Protein AF-A0A401RSM7-F1 (afdb_monomer)

Foldseek 3Di:
DDPDDDDDDQWQPFDDPVFDTWHIGDAFDKGKDAGDPPPPCCVVLRVPIKIWGHHNRNHTDADPVRHRDMDPVSNDDDPPCVVVVVVVVVLVVVLVVQLVVQLVVLVVVLVVVVVVCPVPPDPDDPDPVVVVSVCCSNPVSCVVSVVVSVVCCVPVVVD

Secondary structure (DSSP, 8-state):
---PPPPSS--B--EE-SS-EEPPBPTT-EEEEEPPTTSTTHHHHTT-EEEEEB-TTSSBPB-TTSSBP-B-GGGS----THHHHHHHHHHHHHHHHHHHHHHHHHHHHHHHHHHHHHHHT-S--HHHHHHHHHHHHHHHHHHHHHHHHHHHHHHHS--

Sequence (159 aa):
MSRTSQPKGVVCNRTFDKYACWPDGLPNTIVNVSCPWYLPWYNTVQDGFVFRKCGPDGNWVMDSIRQPWRDSSQCKDDPKDDRAQTAAGCRTAQVLMQYCIGANYYWLLIEGIYLHNLLVIAVFSEKSYFNIYLCIGWGAPVLFVVPWVVVKYLYENTG

Nearest PDB structures (foldseek):
  5otv-assembly1_C  TM=9.419E-01  e=1.525E-09  Homo sapiens
  5xez-assembly1_A  TM=7.014E-01  e=1.955E-09  Homo sapiens
  5xf1-assembly2_B  TM=5.073E-01  e=6.426E-11  Homo sapiens
  5yqz-assembly1_R  TM=5.031E-01  e=1.272E-10  Homo sapiens
  5xf1-assembly1_A  TM=5.548E-01  e=4.405E-10  Homo sapiens

Mean predicted aligned error: 12.48 Å

pLDDT: mean 82.95, std 12.6, range [38.22, 95.75]

Organism: Chiloscyllium punctatum (NCBI:txid137246)

InterPro domains:
  IPR000832 GPCR, family 2, secretin-like [PF00002] (78-158)
  IPR000832 GPCR, family 2, secretin-like [PR00249] (92-115)
  IPR000832 GPCR, family 2, secretin-like [PR00249] (130-155)
  IPR001879 GPCR, family 2, extracellular hormone receptor domain [PF02793] (11-77)
  IPR001879 GPCR, family 2, extracellular hormone rec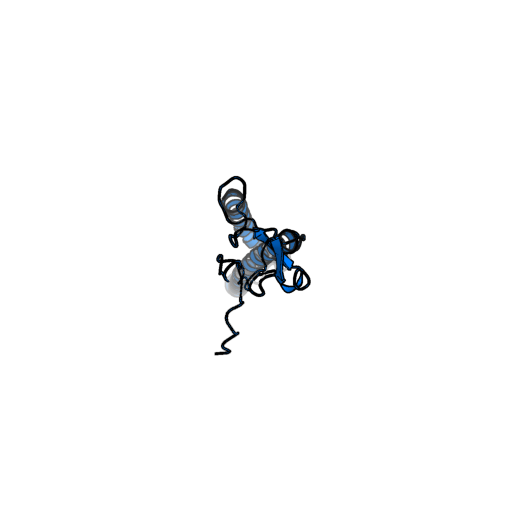eptor domain [PS50227] (1-79)
  IPR001879 GPCR, family 2, extracellular hormone receptor domain [SM00008] (8-84)
  IPR017981 GPCR, family 2-like, 7TM [PS50261] (89-159)
  IPR017983 GPCR, family 2, secretin-like, conserved site [PS00649] (12-36)
  IPR036445 GPCR family 2, extracellular hormone receptor domain superfamily [G3DSA:4.10.1240.10] (1-60)
  IPR036445 GPCR family 2, extracellular hormone receptor domain superfamily [SSF111418] (4-76)
  IPR050332 G-protein coupled receptor 2 [PTHR45620] (83-159)

Structure (mmCIF, N/CA/C/O backbone):
data_AF-A0A401RSM7-F1
#
_entry.id   AF-A0A401RSM7-F1
#
loop_
_atom_site.group_PDB
_atom_site.id
_atom_site.type_symbol
_atom_site.label_atom_id
_atom_site.label_alt_id
_atom_site.label_comp_id
_atom_site.label_asym_id
_atom_site.label_entity_id
_atom_site.label_seq_id
_atom_site.pdbx_PDB_ins_code
_atom_site.Cartn_x
_atom_site.Cartn_y
_atom_site.Cartn_z
_atom_site.occupancy
_atom_site.B_iso_or_equiv
_atom_site.auth_seq_id
_atom_site.auth_comp_id
_atom_site.auth_asym_id
_atom_site.auth_atom_id
_atom_site.pdbx_PDB_model_num
ATOM 1 N N . MET A 1 1 ? 35.246 -1.636 -7.578 1.00 38.22 1 MET A N 1
ATOM 2 C CA . MET A 1 1 ? 34.822 -1.086 -8.887 1.00 38.22 1 MET A CA 1
ATOM 3 C C . MET A 1 1 ? 35.350 -1.994 -9.990 1.00 38.22 1 MET A C 1
ATOM 5 O O . MET A 1 1 ? 36.503 -1.849 -10.379 1.00 38.22 1 MET A O 1
ATOM 9 N N . SER A 1 2 ? 34.554 -2.961 -10.458 1.00 44.75 2 SER A N 1
ATOM 10 C CA . SER A 1 2 ? 34.923 -3.743 -11.646 1.00 44.75 2 SER A CA 1
ATOM 11 C C . SER A 1 2 ? 34.872 -2.831 -12.867 1.00 44.75 2 SER A C 1
ATOM 13 O O . SER A 1 2 ? 33.799 -2.360 -13.241 1.00 44.75 2 SER A O 1
ATOM 15 N N . ARG A 1 3 ? 36.033 -2.548 -13.467 1.00 50.09 3 ARG A N 1
ATOM 16 C CA . ARG A 1 3 ? 36.108 -1.971 -14.812 1.00 50.09 3 ARG A CA 1
ATOM 17 C C . ARG A 1 3 ? 35.740 -3.077 -15.792 1.00 50.09 3 ARG A C 1
ATOM 19 O O . ARG A 1 3 ? 36.597 -3.863 -16.182 1.00 50.09 3 ARG A O 1
ATOM 26 N N . THR A 1 4 ? 34.470 -3.169 -16.159 1.00 56.59 4 THR A N 1
ATOM 27 C CA . THR A 1 4 ? 34.086 -3.873 -17.381 1.00 56.59 4 THR A CA 1
ATOM 28 C C . THR A 1 4 ? 34.731 -3.131 -18.549 1.00 56.59 4 THR A C 1
ATOM 30 O O . THR A 1 4 ? 34.596 -1.912 -18.666 1.00 56.59 4 THR A O 1
ATOM 33 N N . SER A 1 5 ? 35.514 -3.845 -19.355 1.00 60.53 5 SER A N 1
ATOM 34 C CA . SER A 1 5 ? 36.102 -3.332 -20.590 1.00 60.53 5 SER A CA 1
ATOM 35 C C . SER A 1 5 ? 35.008 -2.701 -21.453 1.00 60.53 5 SER A C 1
ATOM 37 O O . SER A 1 5 ? 33.954 -3.296 -21.661 1.00 60.53 5 SER A O 1
ATOM 39 N N . GLN A 1 6 ? 35.249 -1.475 -21.921 1.00 63.25 6 GLN A N 1
ATOM 40 C CA . GLN A 1 6 ? 34.318 -0.737 -22.772 1.00 63.25 6 GLN A CA 1
ATOM 41 C C . GLN A 1 6 ? 33.974 -1.603 -24.002 1.00 63.25 6 GLN A C 1
ATOM 43 O O . GLN A 1 6 ? 34.899 -2.050 -24.693 1.00 63.25 6 GLN A O 1
ATOM 48 N N . PRO A 1 7 ? 32.688 -1.900 -24.264 1.00 59.00 7 PRO A N 1
ATOM 49 C CA . PRO A 1 7 ? 32.306 -2.738 -25.391 1.00 59.00 7 PRO A CA 1
ATOM 50 C C . PRO A 1 7 ? 32.717 -2.063 -26.705 1.00 59.00 7 PRO A C 1
ATOM 52 O O . PRO A 1 7 ? 32.495 -0.871 -26.912 1.00 59.00 7 PRO A O 1
ATOM 55 N N . LYS A 1 8 ? 33.360 -2.824 -27.596 1.00 62.44 8 LYS A N 1
ATOM 56 C CA . LYS A 1 8 ? 33.754 -2.357 -28.930 1.00 62.44 8 LYS A CA 1
ATOM 57 C C . LYS A 1 8 ? 32.519 -2.380 -29.841 1.00 62.44 8 LYS A C 1
ATOM 59 O O . LYS A 1 8 ? 32.244 -3.407 -30.451 1.00 62.44 8 LYS A O 1
ATOM 64 N N . GLY A 1 9 ? 31.757 -1.286 -29.901 1.00 77.56 9 GLY A N 1
ATOM 65 C CA . GLY A 1 9 ? 30.593 -1.162 -30.790 1.00 77.56 9 GLY A CA 1
ATOM 66 C C . GLY A 1 9 ? 29.541 -0.156 -30.315 1.00 77.56 9 GLY A C 1
ATOM 67 O O . GLY A 1 9 ? 29.670 0.433 -29.245 1.00 77.56 9 GLY A O 1
ATOM 68 N N . VAL A 1 10 ? 28.496 0.031 -31.127 1.00 86.25 10 VAL A N 1
ATOM 69 C CA . VAL A 1 10 ? 27.293 0.793 -30.755 1.00 86.25 10 VAL A CA 1
ATOM 70 C C . VAL A 1 10 ? 26.506 -0.031 -29.739 1.00 86.25 10 VAL A C 1
ATOM 72 O O . VAL A 1 10 ? 26.156 -1.172 -30.025 1.00 86.25 10 VAL A O 1
ATOM 75 N N . VAL A 1 11 ? 26.248 0.527 -28.559 1.00 90.50 11 VAL A N 1
ATOM 76 C CA . VAL A 1 11 ? 25.478 -0.117 -27.484 1.00 90.50 11 VAL A CA 1
ATOM 77 C C . VAL A 1 11 ? 24.487 0.874 -26.892 1.00 90.50 11 VAL A C 1
ATOM 79 O O . VAL A 1 11 ? 24.754 2.075 -26.857 1.00 90.50 11 VAL A O 1
ATOM 82 N N . CYS A 1 12 ? 23.366 0.369 -26.380 1.00 91.88 12 CYS A N 1
ATOM 83 C CA . CYS A 1 12 ? 22.508 1.167 -25.518 1.00 91.88 12 CYS A CA 1
ATOM 84 C C . CYS A 1 12 ? 23.162 1.301 -24.146 1.00 91.88 12 CYS A C 1
ATOM 86 O O . CYS A 1 12 ? 23.310 0.312 -23.429 1.00 91.88 12 CYS A O 1
ATOM 88 N N . ASN A 1 13 ? 23.540 2.526 -23.785 1.00 91.19 13 ASN A N 1
ATOM 89 C CA . ASN A 1 13 ? 24.197 2.807 -22.511 1.00 91.19 13 ASN A CA 1
ATOM 90 C C . ASN A 1 13 ? 23.332 2.385 -21.321 1.00 91.19 13 ASN A C 1
ATOM 92 O O . ASN A 1 13 ? 22.115 2.635 -21.305 1.00 91.19 13 ASN A O 1
ATOM 96 N N . ARG A 1 14 ? 23.992 1.841 -20.289 1.00 91.94 14 ARG A N 1
ATOM 97 C CA . ARG A 1 14 ? 23.368 1.575 -18.992 1.00 91.94 14 ARG A CA 1
ATOM 98 C C . ARG A 1 14 ? 22.630 2.814 -18.505 1.00 91.94 14 ARG A C 1
ATOM 100 O O . ARG A 1 14 ? 23.129 3.939 -18.593 1.00 91.94 14 ARG A O 1
ATOM 107 N N . THR A 1 15 ? 21.455 2.610 -17.935 1.00 92.69 15 THR A N 1
ATOM 108 C CA . THR A 1 15 ? 20.638 3.724 -17.466 1.00 92.69 15 THR A CA 1
ATOM 109 C C . THR A 1 15 ? 19.761 3.306 -16.300 1.00 92.69 15 THR A C 1
ATOM 111 O O . THR A 1 15 ? 19.395 2.141 -16.160 1.00 92.69 15 THR A O 1
ATOM 114 N N . PHE A 1 16 ? 19.418 4.274 -15.460 1.00 91.06 16 PHE A N 1
ATOM 115 C CA . PHE A 1 16 ? 18.442 4.103 -14.399 1.00 91.06 16 PHE A CA 1
ATOM 116 C C . PHE A 1 16 ? 17.235 4.980 -14.704 1.00 91.06 16 PHE A C 1
ATOM 118 O O . PHE A 1 16 ? 17.358 6.188 -14.891 1.00 91.06 16 PHE A O 1
ATOM 125 N N . ASP A 1 17 ? 16.059 4.368 -14.747 1.00 89.25 17 ASP A N 1
ATOM 126 C CA . ASP A 1 17 ? 14.809 5.016 -15.147 1.00 89.25 17 ASP A CA 1
ATOM 127 C C . ASP A 1 17 ? 13.829 5.182 -13.976 1.00 89.25 17 ASP A C 1
ATOM 129 O O . ASP A 1 17 ? 12.612 5.205 -14.171 1.00 89.25 17 ASP A O 1
ATOM 133 N N . LYS A 1 18 ? 14.372 5.281 -12.754 1.00 87.88 18 LYS A N 1
ATOM 134 C CA . LYS A 1 18 ? 13.640 5.337 -11.475 1.00 87.88 18 LYS A CA 1
ATOM 135 C C . LYS A 1 18 ? 12.868 4.069 -11.114 1.00 87.88 18 LYS A C 1
ATOM 137 O O . LYS A 1 18 ? 12.296 4.024 -10.032 1.00 87.88 18 LYS A O 1
ATOM 142 N N . TYR A 1 19 ? 12.881 3.051 -11.972 1.00 89.38 19 TYR A N 1
ATOM 143 C CA . TYR A 1 19 ? 12.228 1.776 -11.714 1.00 89.38 19 TYR A CA 1
ATOM 144 C C . TYR A 1 19 ? 13.245 0.634 -11.660 1.00 89.38 19 TYR A C 1
ATOM 146 O O . TYR A 1 19 ? 13.355 -0.054 -10.648 1.00 89.38 19 TYR A O 1
ATOM 154 N N . ALA A 1 20 ? 14.050 0.462 -12.705 1.00 92.31 20 ALA A N 1
ATOM 155 C CA . ALA A 1 20 ? 15.066 -0.580 -12.755 1.00 92.31 20 ALA A CA 1
ATOM 156 C C . ALA A 1 20 ? 16.415 -0.032 -13.231 1.00 92.31 20 ALA A C 1
ATOM 158 O O . ALA A 1 20 ? 16.511 0.994 -13.910 1.00 92.31 20 ALA A O 1
ATOM 159 N N . CYS A 1 21 ? 17.479 -0.730 -12.842 1.00 92.88 21 CYS A N 1
ATOM 160 C CA . CYS A 1 21 ? 18.821 -0.473 -13.342 1.00 92.88 21 CYS A CA 1
ATOM 161 C C . CYS A 1 21 ? 19.044 -1.326 -14.591 1.00 92.88 21 CYS A C 1
ATOM 163 O O . CYS A 1 21 ? 19.072 -2.552 -14.501 1.00 92.88 21 CYS A O 1
ATOM 165 N N . TRP A 1 22 ? 19.187 -0.681 -15.745 1.00 93.31 22 TRP A N 1
ATOM 166 C CA . TRP A 1 22 ? 19.378 -1.356 -17.023 1.00 93.31 22 TRP A CA 1
ATOM 167 C C . TRP A 1 22 ? 20.866 -1.537 -17.309 1.00 93.31 22 TRP A C 1
ATOM 169 O O . TRP A 1 22 ? 21.591 -0.537 -17.297 1.00 93.31 22 TRP A O 1
ATOM 179 N N . PRO A 1 23 ? 21.332 -2.767 -17.586 1.00 94.62 23 PRO A N 1
ATOM 180 C CA . PRO A 1 23 ? 22.691 -2.992 -18.059 1.00 94.62 23 PRO A CA 1
ATOM 181 C C . PRO A 1 23 ? 22.865 -2.477 -19.494 1.00 94.62 23 PRO A C 1
ATOM 183 O O . PRO A 1 23 ? 21.897 -2.118 -20.169 1.00 94.62 23 PRO A O 1
ATOM 186 N N . ASP A 1 24 ? 24.114 -2.445 -19.956 1.00 93.06 24 ASP A N 1
ATOM 187 C CA . ASP A 1 24 ? 24.428 -2.098 -21.341 1.00 93.06 24 ASP A CA 1
ATOM 188 C C . ASP A 1 24 ? 23.761 -3.105 -22.301 1.00 93.06 24 ASP A C 1
ATOM 190 O O . ASP A 1 24 ? 23.890 -4.322 -22.143 1.00 93.06 24 ASP A O 1
ATOM 194 N N . GLY A 1 25 ? 23.009 -2.592 -23.276 1.00 91.50 25 GLY A N 1
ATOM 195 C CA . GLY A 1 25 ? 22.243 -3.387 -24.236 1.00 91.50 25 GLY A CA 1
ATOM 196 C C . GLY A 1 25 ? 22.945 -3.496 -25.584 1.00 91.50 25 GLY A C 1
ATOM 197 O O . GLY A 1 25 ? 23.454 -2.504 -26.108 1.00 91.50 25 GLY A O 1
ATOM 198 N N . LEU A 1 26 ? 22.939 -4.691 -26.175 1.00 91.94 26 LEU A N 1
ATOM 199 C CA . LEU A 1 26 ? 23.373 -4.869 -27.561 1.00 91.94 26 LEU A CA 1
ATOM 200 C C . LEU A 1 26 ? 22.366 -4.220 -28.529 1.00 91.94 26 LEU A C 1
ATOM 202 O O . LEU A 1 26 ? 21.166 -4.204 -28.249 1.00 91.94 26 LEU A O 1
ATOM 206 N N . PRO A 1 27 ? 22.829 -3.689 -29.671 1.00 92.94 27 PRO A N 1
ATOM 207 C CA . PRO A 1 27 ? 21.950 -3.046 -30.635 1.00 92.94 27 PRO A CA 1
ATOM 208 C C . PRO A 1 27 ? 20.952 -4.062 -31.198 1.00 92.94 27 PRO A C 1
ATOM 210 O O . PRO A 1 27 ? 21.304 -5.209 -31.477 1.00 92.94 27 PRO A O 1
ATOM 213 N N . ASN A 1 28 ? 19.702 -3.628 -31.374 1.00 92.00 28 ASN A N 1
ATOM 214 C CA . ASN A 1 28 ? 18.593 -4.447 -31.878 1.00 92.00 28 ASN A CA 1
ATOM 215 C C . ASN A 1 28 ? 18.232 -5.678 -31.012 1.00 92.00 28 ASN A C 1
ATOM 217 O O . ASN A 1 28 ? 17.679 -6.654 -31.522 1.00 92.00 28 ASN A O 1
ATOM 221 N N . THR A 1 29 ? 18.513 -5.652 -29.704 1.00 92.81 29 THR A N 1
ATOM 222 C CA . THR A 1 29 ? 18.110 -6.718 -28.769 1.00 92.81 29 THR A CA 1
ATOM 223 C C . THR A 1 29 ? 17.134 -6.229 -27.698 1.00 92.81 29 THR A C 1
ATOM 225 O O . THR A 1 29 ? 16.906 -5.029 -27.513 1.00 92.81 29 THR A O 1
ATOM 228 N N . ILE A 1 30 ? 16.514 -7.183 -27.000 1.00 93.62 30 ILE A N 1
ATOM 229 C CA . ILE A 1 30 ? 15.700 -6.926 -25.811 1.00 93.62 30 ILE A CA 1
ATOM 230 C C . ILE A 1 30 ? 16.557 -7.239 -24.589 1.00 93.62 30 ILE A C 1
ATOM 232 O O . ILE A 1 30 ? 17.117 -8.326 -24.472 1.00 93.62 30 ILE A O 1
ATOM 236 N N . VAL A 1 31 ? 16.635 -6.277 -23.679 1.00 94.69 31 VAL A N 1
ATOM 237 C CA . VAL A 1 31 ? 17.271 -6.418 -22.374 1.00 94.69 31 VAL A CA 1
ATOM 238 C C . VAL A 1 31 ? 16.176 -6.722 -21.359 1.00 94.69 31 VAL A C 1
ATOM 240 O O . VAL A 1 31 ? 15.115 -6.094 -21.389 1.00 94.69 31 VAL A O 1
ATOM 243 N N . ASN A 1 32 ? 16.424 -7.682 -20.471 1.00 95.25 32 ASN A N 1
ATOM 244 C CA . ASN A 1 32 ? 15.540 -8.002 -19.359 1.00 95.25 32 ASN A CA 1
ATOM 245 C C . ASN A 1 32 ? 16.271 -7.824 -18.026 1.00 95.25 32 ASN A C 1
ATOM 247 O O . ASN A 1 32 ? 17.493 -7.946 -17.939 1.00 95.25 32 ASN A O 1
ATOM 251 N N . VAL A 1 33 ? 15.505 -7.478 -17.001 1.00 95.12 33 VAL A N 1
ATOM 252 C CA . VAL A 1 33 ? 15.965 -7.352 -15.618 1.00 95.12 33 VAL A CA 1
ATOM 253 C C . VAL A 1 33 ? 14.875 -7.895 -14.708 1.00 95.12 33 VAL A C 1
ATOM 255 O O . VAL A 1 33 ? 13.693 -7.752 -15.017 1.00 95.12 33 VAL A O 1
ATOM 258 N N . SER A 1 34 ? 15.251 -8.541 -13.609 1.00 95.75 34 SER A N 1
ATOM 259 C CA . SER A 1 34 ? 14.284 -9.063 -12.638 1.00 95.75 34 SER A CA 1
ATOM 260 C C . SER A 1 34 ? 13.424 -7.941 -12.049 1.00 95.75 34 SER A C 1
ATOM 262 O O . SER A 1 34 ? 13.853 -6.780 -12.000 1.00 95.75 34 SER A O 1
ATOM 264 N N . CYS A 1 35 ? 12.215 -8.280 -11.591 1.00 95.31 35 CYS A N 1
ATOM 265 C CA . CYS A 1 35 ? 11.354 -7.323 -10.902 1.00 95.31 35 CYS A CA 1
ATOM 266 C C . CYS A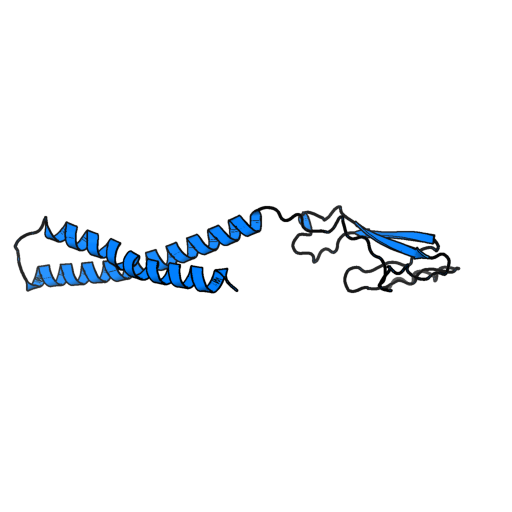 1 35 ? 12.103 -6.650 -9.732 1.00 95.31 35 CYS A C 1
ATOM 268 O O . CYS A 1 35 ? 12.883 -7.303 -9.034 1.00 95.31 35 CYS A O 1
ATOM 270 N N . PRO A 1 36 ? 11.898 -5.346 -9.487 1.00 94.94 36 PRO A N 1
ATOM 271 C CA . PRO A 1 36 ? 12.582 -4.676 -8.394 1.00 94.94 36 PRO A CA 1
ATOM 272 C C . PRO A 1 36 ? 12.185 -5.229 -7.020 1.00 94.94 36 PRO A C 1
ATOM 274 O O . PRO A 1 36 ? 11.008 -5.288 -6.673 1.00 94.94 36 PRO A O 1
ATOM 277 N N . TRP A 1 37 ? 13.188 -5.560 -6.208 1.00 92.88 37 TRP A N 1
ATOM 278 C CA . TRP A 1 37 ? 13.012 -6.144 -4.873 1.00 92.88 37 TRP A CA 1
ATOM 279 C C . TRP A 1 37 ? 12.313 -5.224 -3.865 1.00 92.88 37 TRP A C 1
ATOM 281 O O . TRP A 1 37 ? 11.783 -5.691 -2.864 1.00 92.88 37 TRP A O 1
ATOM 291 N N . TYR A 1 38 ? 12.305 -3.914 -4.115 1.00 90.62 38 TYR A N 1
ATOM 292 C CA . TYR A 1 38 ? 11.662 -2.929 -3.245 1.00 90.62 38 TYR A CA 1
ATOM 293 C C . TYR A 1 38 ? 10.139 -2.840 -3.452 1.00 90.62 38 TYR A C 1
ATOM 295 O O . TYR A 1 38 ? 9.476 -2.059 -2.767 1.00 90.62 38 TYR A O 1
ATOM 303 N N . LEU A 1 39 ? 9.571 -3.577 -4.417 1.00 92.12 39 LEU A N 1
ATOM 304 C CA . LEU A 1 39 ? 8.125 -3.610 -4.619 1.00 92.12 39 LEU A CA 1
ATOM 305 C C . LEU A 1 39 ? 7.437 -4.249 -3.399 1.00 92.12 39 LEU A C 1
ATOM 307 O O . LEU A 1 39 ? 7.862 -5.322 -2.969 1.00 92.12 39 LEU A O 1
ATOM 311 N N . PRO A 1 40 ? 6.338 -3.667 -2.879 1.00 89.75 40 PRO A N 1
ATOM 312 C CA . PRO A 1 40 ? 5.623 -4.230 -1.729 1.00 89.75 40 PRO A CA 1
ATOM 313 C C . PRO A 1 40 ? 5.148 -5.678 -1.934 1.00 89.75 40 PRO A C 1
ATOM 315 O O . PRO A 1 40 ? 5.031 -6.432 -0.976 1.00 89.75 40 PRO A O 1
ATOM 318 N N . TRP A 1 41 ? 4.904 -6.070 -3.187 1.00 90.69 41 TRP A N 1
ATOM 319 C CA . TRP A 1 41 ? 4.447 -7.401 -3.598 1.00 90.69 41 TRP A CA 1
ATOM 320 C C . TRP A 1 41 ? 5.547 -8.251 -4.260 1.00 90.69 41 TRP A C 1
ATOM 322 O O . TRP A 1 41 ? 5.236 -9.209 -4.968 1.00 90.69 41 TRP A O 1
ATOM 332 N N . TYR A 1 42 ? 6.833 -7.928 -4.053 1.00 91.00 42 TYR A N 1
ATOM 333 C CA . TYR A 1 42 ? 7.961 -8.613 -4.705 1.00 91.00 42 TYR A CA 1
ATOM 334 C C . TYR A 1 42 ? 7.918 -10.137 -4.552 1.00 91.00 42 TYR A C 1
ATOM 336 O O . TYR A 1 42 ? 8.153 -10.841 -5.524 1.00 91.00 42 TYR A O 1
ATOM 344 N N . ASN A 1 43 ? 7.536 -10.650 -3.38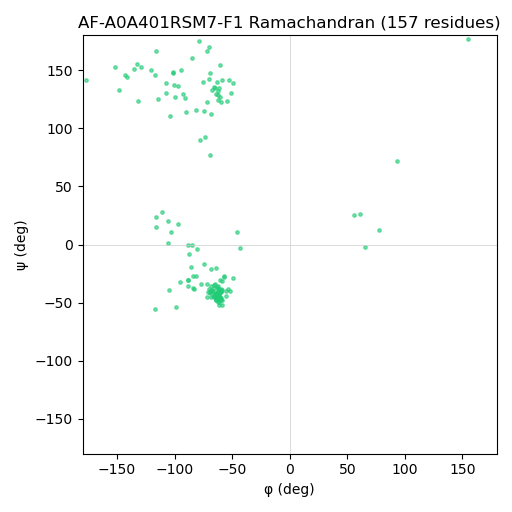0 1.00 89.88 43 ASN A N 1
ATOM 345 C CA . ASN A 1 43 ? 7.455 -12.094 -3.124 1.00 89.88 43 ASN A CA 1
ATOM 346 C C . ASN A 1 43 ? 6.535 -12.837 -4.111 1.00 89.88 43 ASN A C 1
ATOM 348 O O . ASN A 1 43 ? 6.752 -14.012 -4.387 1.00 89.88 43 ASN A O 1
ATOM 352 N N . THR A 1 44 ? 5.522 -12.159 -4.655 1.00 88.75 44 THR A N 1
ATOM 353 C CA . THR A 1 44 ? 4.581 -12.730 -5.631 1.00 88.75 44 THR A CA 1
ATOM 354 C C . THR A 1 44 ? 5.120 -12.663 -7.061 1.00 88.75 44 THR A C 1
ATOM 356 O O . THR A 1 44 ? 4.749 -13.480 -7.897 1.00 88.75 44 THR A O 1
ATOM 359 N N . VAL A 1 45 ? 5.993 -11.693 -7.350 1.00 92.12 45 VAL A N 1
ATOM 360 C CA . VAL A 1 45 ? 6.515 -11.397 -8.698 1.00 92.12 45 VAL A CA 1
ATOM 361 C C . VAL A 1 45 ? 8.027 -11.620 -8.812 1.00 92.12 45 VAL A C 1
ATOM 363 O O . VAL A 1 45 ? 8.648 -11.154 -9.762 1.00 92.12 45 VAL A O 1
ATOM 366 N N . GLN A 1 46 ? 8.639 -12.314 -7.852 1.00 92.31 46 GLN A N 1
ATOM 367 C CA . GLN A 1 46 ? 10.094 -12.482 -7.746 1.00 92.31 46 GLN A CA 1
ATOM 368 C C . GLN A 1 46 ? 10.711 -13.151 -8.984 1.00 92.31 46 GLN A C 1
ATOM 370 O O . GLN A 1 46 ? 11.832 -12.829 -9.369 1.00 92.31 46 GLN A O 1
ATOM 375 N N . ASP A 1 47 ? 9.947 -14.035 -9.630 1.00 93.75 47 ASP A N 1
ATOM 376 C CA . ASP A 1 47 ? 10.343 -14.769 -10.835 1.00 93.75 47 ASP A CA 1
ATOM 377 C C . ASP A 1 47 ? 10.018 -14.001 -12.131 1.00 93.75 47 ASP A C 1
ATOM 379 O O . ASP A 1 47 ? 10.269 -14.485 -13.236 1.00 93.75 47 ASP A O 1
ATOM 383 N N . GLY A 1 48 ? 9.433 -12.807 -12.009 1.00 94.25 48 GLY A N 1
ATOM 384 C CA . GLY A 1 48 ? 9.057 -11.949 -13.124 1.00 94.25 48 GLY A CA 1
ATOM 385 C C . GLY A 1 48 ? 10.199 -11.059 -13.614 1.00 94.25 48 GLY A C 1
ATOM 386 O O . GLY A 1 48 ? 11.169 -10.762 -12.906 1.00 94.25 48 GLY A O 1
ATOM 387 N N . PHE A 1 49 ? 10.045 -10.571 -14.844 1.00 95.38 49 PHE A N 1
ATOM 388 C CA . PHE A 1 49 ? 11.011 -9.686 -15.489 1.00 95.38 49 PHE A CA 1
ATOM 389 C C . PHE A 1 49 ? 10.360 -8.433 -16.069 1.00 95.38 49 PHE A C 1
ATOM 391 O O . PHE A 1 49 ? 9.199 -8.422 -16.483 1.00 95.38 49 PHE A O 1
ATOM 398 N N . VAL A 1 50 ? 11.161 -7.376 -16.149 1.00 95.69 50 VAL A N 1
ATOM 399 C CA . VAL A 1 50 ? 10.863 -6.159 -16.897 1.00 95.69 50 VAL A CA 1
ATOM 400 C C . VAL A 1 50 ? 11.737 -6.104 -18.135 1.00 95.69 50 VAL A C 1
ATOM 402 O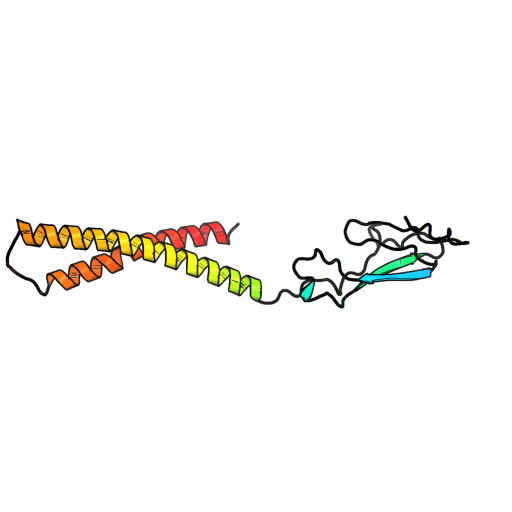 O . VAL A 1 50 ? 12.933 -6.397 -18.076 1.00 95.69 50 VAL A O 1
ATOM 405 N N . PHE A 1 51 ? 11.146 -5.687 -19.252 1.00 94.81 51 PHE A N 1
ATOM 406 C CA . PHE A 1 51 ? 11.787 -5.691 -20.562 1.00 94.81 51 PHE A CA 1
ATOM 407 C C . PHE A 1 51 ? 11.943 -4.287 -21.129 1.00 94.81 51 PHE A C 1
ATOM 409 O O . PHE A 1 51 ? 11.085 -3.416 -20.956 1.00 94.81 51 PHE A O 1
ATOM 416 N N . ARG A 1 52 ? 13.040 -4.091 -21.859 1.00 93.69 52 ARG A N 1
ATOM 417 C CA . ARG A 1 52 ? 13.331 -2.870 -22.607 1.00 93.69 52 ARG A CA 1
ATOM 418 C C . ARG A 1 52 ? 14.028 -3.219 -23.910 1.00 93.69 52 ARG A C 1
ATOM 420 O O . ARG A 1 52 ? 14.806 -4.167 -23.970 1.00 93.69 52 ARG A O 1
ATOM 427 N N . LYS A 1 53 ? 13.756 -2.456 -24.965 1.00 94.19 53 LYS A N 1
ATOM 428 C CA . LYS A 1 53 ? 14.302 -2.719 -26.299 1.00 94.19 53 LYS A CA 1
ATOM 429 C C . LYS A 1 53 ? 15.378 -1.702 -26.664 1.00 94.19 53 LYS A C 1
ATOM 431 O O . LYS A 1 53 ? 15.160 -0.495 -26.537 1.00 94.19 53 LYS A O 1
ATOM 436 N N . CYS A 1 54 ? 16.520 -2.199 -27.128 1.00 93.50 54 CYS A N 1
ATOM 437 C CA . CYS A 1 54 ? 17.594 -1.390 -27.686 1.00 93.50 54 CYS A CA 1
ATOM 438 C C . CYS A 1 54 ? 17.431 -1.282 -29.208 1.00 93.50 54 CYS A C 1
ATOM 440 O O . CYS A 1 54 ? 17.240 -2.290 -29.893 1.00 93.50 54 CYS A O 1
ATOM 442 N N . GLY A 1 55 ? 17.471 -0.060 -29.736 1.00 92.25 55 GLY A N 1
ATOM 443 C CA . GLY A 1 55 ? 17.423 0.214 -31.169 1.00 92.25 55 GLY A CA 1
ATOM 444 C C . GLY A 1 55 ? 18.718 -0.182 -31.894 1.00 92.25 55 GLY A C 1
ATOM 445 O O . GLY A 1 55 ? 19.740 -0.452 -31.256 1.00 92.25 55 GLY A O 1
ATOM 446 N N . PRO A 1 56 ? 18.703 -0.242 -33.236 1.00 91.56 56 PRO A N 1
ATOM 447 C CA . PRO A 1 56 ? 19.903 -0.504 -34.036 1.00 91.56 56 PRO A CA 1
ATOM 448 C C . PRO A 1 56 ? 20.920 0.650 -33.988 1.00 91.56 56 PRO A C 1
ATOM 450 O O . PRO A 1 56 ? 22.101 0.448 -34.248 1.00 91.56 56 PRO A O 1
ATOM 453 N N . ASP A 1 57 ? 20.466 1.851 -33.634 1.00 90.75 57 ASP A N 1
ATOM 454 C CA . ASP A 1 57 ? 21.239 3.084 -33.490 1.00 90.75 57 ASP A CA 1
ATOM 455 C C . ASP A 1 57 ? 21.906 3.235 -32.110 1.00 90.75 57 ASP A C 1
ATOM 457 O O . ASP A 1 57 ? 22.599 4.220 -31.866 1.00 90.75 57 ASP A O 1
ATOM 461 N N . GLY A 1 58 ? 21.717 2.268 -31.203 1.00 88.75 58 GLY A N 1
ATOM 462 C CA . GLY A 1 58 ? 22.238 2.339 -29.834 1.00 88.75 58 GLY A CA 1
ATOM 463 C C . GLY A 1 58 ? 21.429 3.249 -28.912 1.00 88.75 58 GLY A C 1
ATOM 464 O O . GLY A 1 58 ? 21.880 3.556 -27.810 1.00 88.75 58 GLY A O 1
ATOM 465 N N . ASN A 1 59 ? 20.229 3.663 -29.328 1.00 91.12 59 ASN A N 1
ATOM 466 C CA . ASN A 1 59 ? 19.295 4.382 -28.471 1.00 91.12 59 ASN A CA 1
ATOM 467 C C . ASN A 1 59 ? 18.200 3.453 -27.945 1.00 91.12 59 ASN A C 1
ATOM 469 O O . ASN A 1 59 ? 17.756 2.513 -28.606 1.00 91.12 59 ASN A O 1
ATOM 473 N N . TRP A 1 60 ? 17.735 3.731 -26.731 1.00 91.62 60 TRP A N 1
ATOM 474 C CA . TRP A 1 60 ? 16.592 3.027 -26.159 1.00 91.62 60 TRP A CA 1
ATOM 475 C C . TRP A 1 60 ? 15.316 3.371 -26.933 1.00 91.62 60 TRP A C 1
ATOM 477 O O . TRP A 1 60 ? 15.038 4.547 -27.171 1.00 91.62 60 TRP A O 1
ATOM 487 N N . VAL A 1 61 ? 14.525 2.352 -27.285 1.00 93.50 61 VAL A N 1
ATOM 488 C CA . VAL A 1 61 ? 13.256 2.546 -28.000 1.00 93.50 61 VAL A CA 1
ATOM 489 C C . VAL A 1 61 ? 12.305 3.379 -27.145 1.00 93.50 61 VAL A C 1
ATOM 491 O O . VAL A 1 61 ? 12.156 3.141 -25.945 1.00 93.50 61 VAL A O 1
ATOM 494 N N . MET A 1 62 ? 11.665 4.357 -27.779 1.00 91.50 62 MET A N 1
ATOM 495 C CA . MET A 1 62 ? 10.657 5.210 -27.163 1.00 91.50 62 MET A CA 1
ATOM 496 C C . MET A 1 62 ? 9.258 4.754 -27.581 1.00 91.50 62 MET A C 1
ATOM 498 O O . MET A 1 62 ? 9.059 4.253 -28.685 1.00 91.50 62 MET A O 1
ATOM 502 N N . ASP A 1 63 ? 8.296 4.939 -26.692 1.00 89.62 63 ASP A N 1
ATOM 503 C CA . ASP A 1 63 ? 6.877 4.721 -26.937 1.00 89.62 63 ASP A CA 1
ATOM 504 C C . ASP A 1 63 ? 6.260 5.905 -27.716 1.00 89.62 63 ASP A C 1
ATOM 506 O O . ASP A 1 63 ? 6.896 6.939 -27.943 1.00 89.62 63 ASP A O 1
ATOM 510 N N . SER A 1 64 ? 4.986 5.777 -28.084 1.00 90.88 64 SER A N 1
ATOM 511 C CA . SER A 1 64 ? 4.152 6.775 -28.766 1.00 90.88 64 SER A CA 1
ATOM 512 C C . SER A 1 64 ? 4.184 8.177 -28.133 1.00 90.88 64 SER A C 1
ATOM 514 O O . SER A 1 64 ? 4.078 9.175 -28.843 1.00 90.88 64 SER A O 1
ATOM 516 N N . ILE A 1 65 ? 4.412 8.272 -26.818 1.00 89.31 65 ILE A N 1
ATOM 517 C CA . ILE A 1 65 ? 4.476 9.528 -26.045 1.00 89.31 65 ILE A CA 1
ATOM 518 C C . ILE A 1 65 ? 5.936 10.011 -25.848 1.00 89.31 65 ILE A C 1
ATOM 520 O O . ILE A 1 65 ? 6.224 10.822 -24.971 1.00 89.31 65 ILE A O 1
ATOM 524 N N . ARG A 1 66 ? 6.904 9.512 -26.637 1.00 85.94 66 ARG A N 1
ATOM 525 C CA . ARG A 1 66 ? 8.351 9.817 -26.504 1.00 85.94 66 ARG A CA 1
ATOM 526 C C . ARG A 1 66 ? 8.937 9.509 -25.115 1.00 85.94 66 ARG A C 1
ATOM 528 O O . ARG A 1 66 ? 9.926 10.113 -24.706 1.00 85.94 66 ARG A O 1
ATOM 535 N N . GLN A 1 67 ? 8.333 8.578 -24.385 1.00 86.44 67 GLN A N 1
ATOM 536 C CA . GLN A 1 67 ? 8.877 8.036 -23.138 1.00 86.44 67 GLN A CA 1
ATOM 537 C C . GLN A 1 67 ? 9.652 6.754 -23.437 1.00 86.44 67 GLN A C 1
ATOM 539 O O . GLN A 1 67 ? 9.275 6.052 -24.373 1.00 86.44 67 GLN A O 1
ATOM 544 N N . PRO A 1 68 ? 10.694 6.396 -22.671 1.00 85.88 68 PRO A N 1
ATOM 545 C CA . PRO A 1 68 ? 11.382 5.133 -22.892 1.00 85.88 68 PRO A CA 1
ATOM 546 C C . PRO A 1 68 ? 10.424 3.957 -22.724 1.00 85.88 68 PRO A C 1
ATOM 548 O O . PRO A 1 68 ? 9.808 3.799 -21.670 1.00 85.88 68 PRO A O 1
ATOM 551 N N . TRP A 1 69 ? 10.297 3.144 -23.769 1.00 91.94 69 TRP A N 1
ATOM 552 C CA . TRP A 1 69 ? 9.391 2.006 -23.777 1.00 91.94 69 TRP A CA 1
ATOM 553 C C . TRP A 1 69 ? 9.845 0.963 -22.755 1.00 91.94 69 TRP A C 1
ATOM 555 O O . TRP A 1 69 ? 11.033 0.642 -22.676 1.00 91.94 69 TRP A O 1
ATOM 565 N N . ARG A 1 70 ? 8.902 0.421 -21.984 1.00 91.56 70 ARG A N 1
ATOM 566 C CA . ARG A 1 70 ? 9.150 -0.605 -20.970 1.00 91.56 70 ARG A CA 1
ATOM 567 C C . ARG A 1 70 ? 7.938 -1.518 -20.862 1.00 91.56 70 ARG A C 1
ATOM 569 O O . ARG A 1 70 ? 6.823 -1.030 -20.702 1.00 91.56 70 ARG A O 1
ATOM 576 N N . ASP A 1 71 ? 8.172 -2.822 -20.852 1.00 93.94 71 ASP A N 1
ATOM 577 C CA . ASP A 1 71 ? 7.144 -3.801 -20.507 1.00 93.94 71 ASP A CA 1
ATOM 578 C C . ASP A 1 71 ? 7.386 -4.328 -19.089 1.00 93.94 71 ASP A C 1
ATOM 580 O O . ASP A 1 71 ? 8.369 -5.021 -18.831 1.00 93.94 71 ASP A O 1
ATOM 584 N N . SER A 1 72 ? 6.504 -3.953 -18.161 1.00 93.12 72 SER A N 1
ATOM 585 C CA . SER A 1 72 ? 6.510 -4.399 -16.761 1.00 93.12 72 SER A CA 1
ATOM 586 C C . SER A 1 72 ? 5.262 -5.206 -16.401 1.00 93.12 72 SER A C 1
ATOM 588 O O . SER A 1 72 ? 4.868 -5.244 -15.236 1.00 93.12 72 SER A O 1
ATOM 590 N N . SER A 1 73 ? 4.605 -5.810 -17.396 1.00 92.69 73 SER A N 1
ATOM 591 C CA . SER A 1 73 ? 3.386 -6.607 -17.211 1.00 92.69 73 SER A CA 1
ATOM 592 C C . SER A 1 73 ? 3.546 -7.721 -16.171 1.00 92.69 73 SER A C 1
ATOM 594 O O . SER A 1 73 ? 2.645 -7.904 -15.360 1.00 92.69 73 SER A O 1
ATOM 596 N N . GLN A 1 74 ? 4.706 -8.383 -16.125 1.00 93.00 74 GLN A N 1
ATOM 597 C CA . GLN A 1 74 ? 4.991 -9.475 -15.182 1.00 93.00 74 GLN A CA 1
ATOM 598 C C . GLN A 1 74 ? 5.244 -9.019 -13.735 1.00 93.00 74 GLN A C 1
ATOM 600 O O . GLN A 1 74 ? 5.184 -9.836 -12.826 1.00 93.00 74 GLN A O 1
ATOM 605 N N . CYS A 1 75 ? 5.517 -7.729 -13.507 1.00 92.50 75 CYS A N 1
ATOM 606 C CA . CYS A 1 75 ? 5.777 -7.177 -12.170 1.00 92.50 75 CYS A CA 1
ATOM 607 C C . CYS A 1 75 ? 4.578 -6.406 -11.602 1.00 92.50 75 CYS A C 1
ATOM 609 O O . CYS A 1 75 ? 4.719 -5.667 -10.621 1.00 92.50 75 CYS A O 1
ATOM 611 N N . LYS A 1 76 ? 3.408 -6.511 -12.242 1.00 91.50 76 LYS A N 1
ATOM 612 C CA . LYS A 1 76 ? 2.175 -5.903 -11.742 1.00 91.50 76 LYS A CA 1
ATOM 613 C C . LYS A 1 76 ? 1.637 -6.715 -10.570 1.00 91.50 76 LYS A C 1
ATOM 615 O O . LYS A 1 76 ? 1.683 -7.939 -10.583 1.00 91.50 76 LYS A O 1
ATOM 620 N N . ASP A 1 77 ? 1.138 -5.998 -9.571 1.00 86.56 77 ASP A N 1
ATOM 621 C CA . ASP A 1 77 ? 0.377 -6.588 -8.474 1.00 86.56 77 ASP A CA 1
ATOM 622 C C . ASP A 1 77 ? -0.894 -7.219 -9.055 1.00 86.56 77 ASP A C 1
ATOM 624 O O . ASP A 1 77 ? -1.620 -6.559 -9.806 1.00 86.56 77 ASP A O 1
ATOM 628 N N . ASP A 1 78 ? -1.157 -8.481 -8.725 1.00 78.81 78 ASP A N 1
ATOM 629 C CA . ASP A 1 78 ? -2.488 -9.057 -8.892 1.00 78.81 78 ASP A CA 1
ATOM 630 C C . ASP A 1 78 ? -3.286 -8.594 -7.670 1.00 78.81 78 ASP A C 1
ATOM 632 O O . ASP A 1 78 ? -2.874 -8.922 -6.552 1.00 78.81 78 ASP A O 1
ATOM 636 N N . PRO A 1 79 ? -4.353 -7.784 -7.821 1.00 70.56 79 PRO A N 1
ATOM 637 C CA . PRO A 1 79 ? -5.130 -7.300 -6.689 1.00 70.56 79 PRO A CA 1
ATOM 638 C C . PRO A 1 79 ? -5.902 -8.472 -6.076 1.00 70.56 79 PRO A C 1
ATOM 640 O O . PRO A 1 79 ? -7.101 -8.638 -6.288 1.00 70.56 79 PRO A O 1
ATOM 643 N N . LYS A 1 80 ? -5.206 -9.313 -5.311 1.00 65.06 80 LYS A N 1
ATOM 644 C CA . LYS A 1 80 ? -5.827 -10.335 -4.486 1.00 65.06 80 LYS A CA 1
ATOM 645 C C . LYS A 1 80 ? -6.558 -9.649 -3.339 1.00 65.06 80 LYS A C 1
ATOM 647 O O . LYS A 1 80 ? -6.081 -8.669 -2.770 1.00 65.06 80 LYS A O 1
ATOM 652 N N . ASP A 1 81 ? -7.709 -10.224 -3.013 1.00 60.53 81 ASP A N 1
ATOM 653 C CA . ASP A 1 81 ? -8.717 -9.912 -1.981 1.00 60.53 81 ASP A CA 1
ATOM 654 C C . ASP A 1 81 ? -8.190 -9.538 -0.565 1.00 60.53 81 ASP A C 1
ATOM 656 O O . ASP A 1 81 ? -8.939 -9.150 0.330 1.00 60.53 81 ASP A O 1
ATOM 660 N N . ASP A 1 82 ? -6.877 -9.576 -0.353 1.00 61.62 82 ASP A N 1
ATOM 661 C CA . ASP A 1 82 ? -6.183 -9.317 0.907 1.00 61.62 82 ASP A CA 1
ATOM 662 C C . ASP A 1 82 ? -6.392 -7.886 1.438 1.00 61.62 82 ASP A C 1
ATOM 664 O O . ASP A 1 82 ? -6.581 -7.677 2.639 1.00 61.62 82 ASP A O 1
ATOM 668 N N . ARG A 1 83 ? -6.476 -6.876 0.554 1.00 64.44 83 ARG A N 1
ATOM 669 C CA . ARG A 1 83 ? -6.757 -5.488 0.981 1.00 64.44 83 ARG A CA 1
ATOM 670 C C . ARG A 1 83 ? -8.173 -5.320 1.519 1.00 64.44 83 ARG A C 1
ATOM 672 O O . ARG A 1 83 ? -8.369 -4.542 2.451 1.00 64.44 83 ARG A O 1
ATOM 679 N N . ALA A 1 84 ? -9.151 -6.027 0.953 1.00 61.69 84 ALA A N 1
ATOM 680 C CA . ALA A 1 84 ? -10.538 -5.946 1.398 1.00 61.69 84 ALA A CA 1
ATOM 681 C C . ALA A 1 84 ? -10.710 -6.639 2.756 1.00 61.69 84 ALA A C 1
ATOM 683 O O . ALA A 1 84 ? -11.282 -6.049 3.675 1.00 61.69 84 ALA A O 1
ATOM 684 N N . GLN A 1 85 ? -10.130 -7.833 2.916 1.00 61.34 85 GLN A N 1
ATOM 685 C CA . GLN A 1 85 ? -10.163 -8.582 4.174 1.00 61.34 85 GLN A CA 1
ATOM 686 C C . GLN A 1 85 ? -9.401 -7.865 5.297 1.00 61.34 85 GLN A C 1
ATOM 688 O O . GLN A 1 85 ? -9.943 -7.693 6.391 1.00 61.34 85 GLN A O 1
ATOM 693 N N . THR A 1 86 ? -8.197 -7.353 5.024 1.00 69.69 86 THR A N 1
ATOM 694 C CA . THR A 1 86 ? -7.396 -6.613 6.015 1.00 69.69 86 THR A CA 1
ATOM 695 C C . THR A 1 86 ? -8.061 -5.290 6.406 1.00 69.69 86 THR A C 1
ATOM 697 O O . THR A 1 86 ? -8.108 -4.939 7.589 1.00 69.69 86 THR A O 1
ATOM 700 N N . ALA A 1 87 ? -8.660 -4.570 5.450 1.00 74.12 87 ALA A N 1
ATOM 701 C CA . ALA A 1 87 ? -9.396 -3.343 5.745 1.00 74.12 87 ALA A CA 1
ATOM 702 C C . ALA A 1 87 ? -10.689 -3.607 6.536 1.00 74.12 87 ALA A C 1
ATOM 704 O O . ALA A 1 87 ? -11.011 -2.841 7.446 1.00 74.12 87 ALA A O 1
ATOM 705 N N . ALA A 1 88 ? -11.431 -4.674 6.226 1.00 79.06 88 ALA A N 1
ATOM 706 C CA . ALA A 1 88 ? -12.646 -5.040 6.953 1.00 79.06 88 ALA A CA 1
ATOM 707 C C . ALA A 1 88 ? -12.337 -5.532 8.377 1.00 79.06 88 ALA A C 1
ATOM 709 O O . ALA A 1 88 ? -12.999 -5.121 9.335 1.00 79.06 88 ALA A O 1
ATOM 710 N N . GLY A 1 89 ? -11.291 -6.350 8.530 1.00 84.62 89 GLY A N 1
ATOM 711 C CA . GLY A 1 89 ? -10.814 -6.830 9.825 1.00 84.62 89 GLY A CA 1
ATOM 712 C C . GLY A 1 89 ? -10.367 -5.685 10.733 1.00 84.62 89 GLY A C 1
ATOM 713 O O . GLY A 1 89 ? -10.807 -5.604 11.878 1.00 84.62 89 GLY A O 1
ATOM 714 N N . CYS A 1 90 ? -9.582 -4.740 10.204 1.00 87.31 90 CYS A N 1
ATOM 715 C CA . CYS A 1 90 ? -9.121 -3.570 10.955 1.00 87.31 90 CYS A CA 1
ATOM 716 C C . CYS A 1 90 ? -10.287 -2.693 11.447 1.00 87.31 90 CYS A C 1
ATOM 718 O O . CYS A 1 90 ? -10.345 -2.339 12.626 1.00 87.31 90 CYS A O 1
ATOM 720 N N . ARG A 1 91 ? -11.268 -2.404 10.578 1.00 83.81 91 ARG A N 1
ATOM 721 C CA . ARG A 1 91 ? -12.464 -1.627 10.954 1.00 83.81 91 ARG A CA 1
ATOM 722 C C . ARG A 1 91 ? -13.283 -2.336 12.031 1.00 83.81 91 ARG A C 1
ATOM 724 O O . ARG A 1 91 ? -13.687 -1.704 13.003 1.00 83.81 91 ARG A O 1
ATOM 731 N N . THR A 1 92 ? -13.479 -3.646 11.895 1.00 87.12 92 THR A N 1
ATOM 732 C CA . THR A 1 92 ? -14.232 -4.446 12.873 1.00 87.12 92 THR A CA 1
ATOM 733 C C . THR A 1 92 ? -13.522 -4.479 14.227 1.00 87.12 92 THR A C 1
ATOM 735 O O . THR A 1 92 ? -14.147 -4.222 15.255 1.00 87.12 92 THR A O 1
ATOM 738 N N . ALA A 1 93 ? -12.206 -4.710 14.235 1.00 89.44 93 ALA A N 1
ATOM 739 C CA . ALA A 1 93 ? -11.393 -4.699 15.450 1.00 89.44 93 ALA A CA 1
ATOM 740 C C . ALA A 1 93 ? -11.415 -3.329 16.144 1.00 89.44 93 ALA A C 1
ATOM 742 O O . ALA A 1 93 ? -11.499 -3.256 17.370 1.00 89.44 93 ALA A O 1
ATOM 743 N N . GLN A 1 94 ? -11.406 -2.238 15.373 1.00 88.00 94 GLN A N 1
ATOM 744 C CA . GLN A 1 94 ? -11.510 -0.892 15.923 1.00 88.00 94 GLN A CA 1
ATOM 745 C C . GLN A 1 94 ? -12.859 -0.648 16.615 1.00 88.00 94 GLN A C 1
ATOM 747 O O . GLN A 1 94 ? -12.881 -0.100 17.718 1.00 88.00 94 GLN A O 1
ATOM 752 N N . VAL A 1 95 ? -13.973 -1.052 15.997 1.00 88.25 95 VAL A N 1
ATOM 753 C CA . VAL A 1 95 ? -15.311 -0.921 16.601 1.00 88.25 95 VAL A CA 1
ATOM 754 C C . VAL A 1 95 ? -15.418 -1.768 17.868 1.00 88.25 95 VAL A C 1
ATOM 756 O O . VAL A 1 95 ? -15.900 -1.282 18.890 1.00 88.25 95 VAL A O 1
ATOM 759 N N . LEU A 1 96 ? -14.904 -3.000 17.830 1.00 88.88 96 LEU A N 1
ATOM 760 C CA . LEU A 1 96 ? -14.886 -3.894 18.984 1.00 88.88 96 LEU A CA 1
ATOM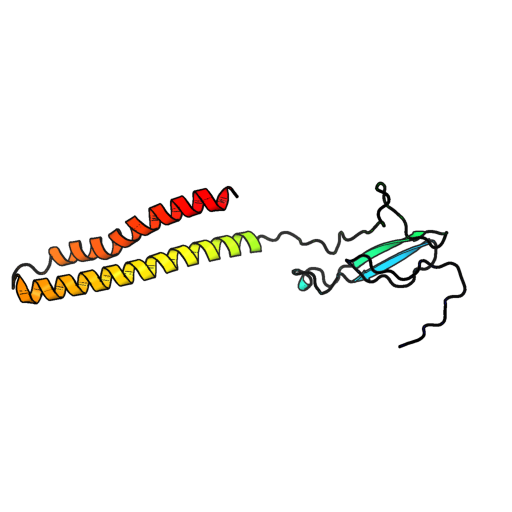 761 C C . LEU A 1 96 ? -14.081 -3.303 20.148 1.00 88.88 96 LEU A C 1
ATOM 763 O O . LEU A 1 96 ? -14.557 -3.300 21.277 1.00 88.88 96 LEU A O 1
ATOM 767 N N . MET A 1 97 ? -12.894 -2.753 19.878 1.00 89.94 97 MET A N 1
ATOM 768 C CA . MET A 1 97 ? -12.059 -2.121 20.905 1.00 89.94 97 MET A CA 1
ATOM 769 C C . MET A 1 97 ? -12.796 -0.963 21.593 1.00 89.94 97 MET A C 1
ATOM 771 O O . MET A 1 97 ? -12.832 -0.895 22.821 1.00 89.94 97 MET A O 1
ATOM 775 N N . GLN A 1 98 ? -13.415 -0.071 20.811 1.00 87.62 98 GLN A N 1
ATOM 776 C CA . GLN A 1 98 ? -14.173 1.070 21.340 1.00 87.62 98 GLN A CA 1
ATOM 777 C C . GLN A 1 98 ? -15.362 0.614 22.192 1.00 87.62 98 GLN A C 1
ATOM 779 O O . GLN A 1 98 ? -15.603 1.156 23.271 1.00 87.62 98 GLN A O 1
ATOM 784 N N . TYR A 1 99 ? -16.063 -0.429 21.744 1.00 89.12 99 TYR A N 1
ATOM 785 C CA . TYR A 1 99 ? -17.152 -1.032 22.500 1.00 89.12 99 TYR A CA 1
ATOM 786 C C . TYR A 1 99 ? -16.684 -1.620 23.835 1.00 89.12 99 TYR A C 1
ATOM 788 O O . TYR A 1 99 ? -17.285 -1.329 24.867 1.00 89.12 99 TYR A O 1
ATOM 796 N N . CYS A 1 100 ? -15.591 -2.388 23.839 1.00 89.88 100 CYS A N 1
ATOM 797 C CA . CYS A 1 100 ? -15.041 -2.996 25.051 1.00 89.88 100 CYS A CA 1
ATOM 798 C C . CYS A 1 100 ? -14.620 -1.948 26.088 1.00 89.88 100 CYS A C 1
ATOM 800 O O . CYS A 1 100 ? -14.914 -2.104 27.273 1.00 89.88 100 CYS A O 1
ATOM 802 N N . ILE A 1 101 ? -13.966 -0.867 25.649 1.00 91.25 101 ILE A N 1
ATOM 803 C CA . ILE A 1 101 ? -13.560 0.234 26.532 1.00 91.25 101 ILE A CA 1
ATOM 804 C C . ILE A 1 101 ? -14.798 0.917 27.126 1.00 91.25 101 ILE A C 1
ATOM 806 O O . ILE A 1 101 ? -14.873 1.103 28.340 1.00 91.25 101 ILE A O 1
ATOM 810 N N . GLY A 1 102 ? -15.793 1.240 26.294 1.00 89.00 102 GLY A N 1
ATOM 811 C CA . GLY A 1 102 ? -17.048 1.834 26.755 1.00 89.00 102 GLY A CA 1
ATOM 812 C C . GLY A 1 102 ? -17.766 0.943 27.768 1.00 89.00 102 GLY A C 1
ATOM 813 O O . GLY A 1 102 ? -18.075 1.390 28.871 1.00 89.00 102 GLY A O 1
ATOM 814 N N . ALA A 1 103 ? -17.972 -0.331 27.431 1.00 88.88 103 ALA A N 1
ATOM 815 C CA . ALA A 1 103 ? -18.609 -1.310 28.308 1.00 88.88 103 ALA A CA 1
ATOM 816 C C . ALA A 1 103 ? -17.899 -1.420 29.664 1.00 88.88 103 ALA A C 1
ATOM 818 O O . ALA A 1 103 ? -18.569 -1.455 30.691 1.00 88.88 103 ALA A O 1
ATOM 819 N N . ASN A 1 104 ? -16.562 -1.385 29.689 1.00 89.31 104 ASN A N 1
ATOM 820 C CA . ASN A 1 104 ? -15.793 -1.415 30.932 1.00 89.31 104 ASN A CA 1
ATOM 821 C C . ASN A 1 104 ? -16.089 -0.204 31.839 1.00 89.31 104 ASN A C 1
ATOM 823 O O . ASN A 1 104 ? -16.380 -0.386 33.020 1.00 89.31 104 ASN A O 1
ATOM 827 N N . TYR A 1 105 ? -16.099 1.015 31.289 1.00 89.38 105 TYR A N 1
ATOM 828 C CA . TYR A 1 105 ? -16.427 2.219 32.061 1.00 89.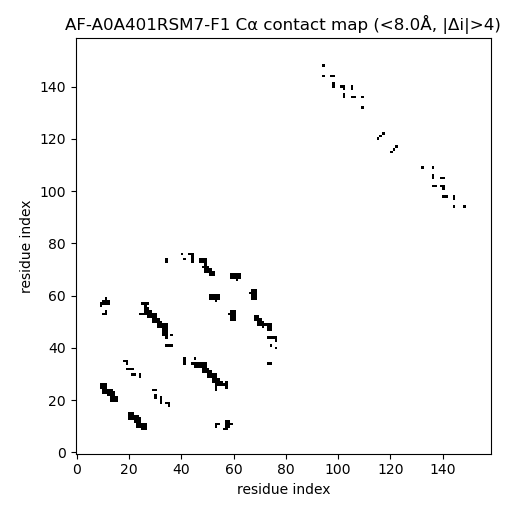38 105 TYR A CA 1
ATOM 829 C C . TYR A 1 105 ? -17.871 2.216 32.579 1.00 89.38 105 TYR A C 1
ATOM 831 O O . TYR A 1 105 ? -18.106 2.561 33.739 1.00 89.38 105 TYR A O 1
ATOM 839 N N . TYR A 1 106 ? -18.839 1.807 31.751 1.00 87.12 106 TYR A N 1
ATOM 840 C CA . TYR A 1 106 ? -20.242 1.715 32.171 1.00 87.12 106 TYR A CA 1
ATOM 841 C C . TYR A 1 106 ? -20.448 0.650 33.249 1.00 87.12 106 TYR A C 1
ATOM 843 O O . TYR A 1 106 ? -21.216 0.873 34.184 1.00 87.12 106 TYR A O 1
ATOM 851 N N . TRP A 1 107 ? -19.738 -0.476 33.160 1.00 87.50 107 TRP A N 1
ATOM 852 C CA . TRP A 1 107 ? -19.807 -1.530 34.165 1.00 87.50 107 TRP A CA 1
ATOM 853 C C . TRP A 1 107 ? -19.237 -1.084 35.513 1.00 87.50 107 TRP A C 1
ATOM 855 O O . TRP A 1 107 ? -19.887 -1.276 36.537 1.00 87.50 107 TRP A O 1
ATOM 865 N N . LEU A 1 108 ? -18.087 -0.400 35.516 1.00 88.94 108 LEU A N 1
ATOM 866 C CA . LEU A 1 108 ? -17.509 0.189 36.731 1.00 88.94 108 LEU A CA 1
ATOM 867 C C . LEU A 1 108 ? -18.456 1.210 37.380 1.00 88.94 108 LEU A C 1
ATOM 869 O O . LEU A 1 108 ? -18.596 1.243 38.603 1.00 88.94 108 LEU A O 1
ATOM 873 N N . LEU A 1 109 ? -19.142 2.023 36.570 1.00 87.12 109 LEU A N 1
ATOM 874 C CA . LEU A 1 109 ? -20.136 2.978 37.062 1.00 87.12 109 LEU A CA 1
ATOM 875 C C . LEU A 1 109 ? -21.337 2.266 37.706 1.00 87.12 109 LEU A C 1
ATOM 877 O O . LEU A 1 109 ? -21.799 2.681 38.769 1.00 87.12 109 LEU A O 1
ATOM 881 N N . ILE A 1 110 ? -21.828 1.192 37.083 1.00 86.00 110 ILE A N 1
ATOM 882 C CA . ILE A 1 110 ? -22.944 0.393 37.604 1.00 86.00 110 ILE A CA 1
ATOM 883 C C . ILE A 1 110 ? -22.558 -0.310 38.899 1.00 86.00 110 ILE A C 1
ATOM 885 O O . ILE A 1 110 ? -23.336 -0.255 39.846 1.00 86.00 110 ILE A O 1
ATOM 889 N N . GLU A 1 111 ? -21.373 -0.916 38.979 1.00 86.62 111 GLU A N 1
ATOM 890 C CA . GLU A 1 111 ? -20.878 -1.516 40.223 1.00 86.62 111 GLU A CA 1
ATOM 891 C C . GLU A 1 111 ? -20.760 -0.472 41.343 1.00 86.62 111 GLU A C 1
ATOM 893 O O . GLU A 1 111 ? -21.180 -0.734 42.471 1.00 86.62 111 GLU A O 1
ATOM 898 N N . GLY A 1 112 ? -20.287 0.740 41.029 1.00 88.62 112 GLY A N 1
ATOM 899 C CA . GLY A 1 112 ? -20.221 1.849 41.984 1.00 88.62 112 GLY A CA 1
ATOM 900 C C . GLY A 1 112 ? -21.595 2.293 42.500 1.00 88.62 112 GLY A C 1
ATOM 901 O O . GLY A 1 112 ? -21.787 2.435 43.709 1.00 88.62 112 GLY A O 1
ATOM 902 N N . ILE A 1 113 ? -22.574 2.470 41.605 1.00 84.31 113 ILE A N 1
ATOM 903 C CA . ILE A 1 113 ? -23.955 2.838 41.968 1.00 84.31 113 ILE A CA 1
ATOM 904 C C . ILE A 1 113 ? -24.638 1.700 42.733 1.00 84.31 113 ILE A C 1
ATOM 906 O O . ILE A 1 113 ? -25.345 1.952 43.707 1.00 84.31 113 ILE A O 1
ATOM 910 N N . TYR A 1 114 ? -24.411 0.452 42.324 1.00 82.44 114 TYR A N 1
ATOM 911 C CA . TYR A 1 114 ? -24.951 -0.731 42.984 1.00 82.44 114 TYR A CA 1
ATOM 912 C C . TYR A 1 114 ? -24.451 -0.833 44.427 1.00 82.44 114 TYR A C 1
ATOM 914 O O . TYR A 1 114 ? -25.263 -0.956 45.345 1.00 82.44 114 TYR A O 1
ATOM 922 N N . LEU A 1 115 ? -23.137 -0.697 44.643 1.00 83.44 115 LEU A N 1
ATOM 923 C CA . LEU A 1 115 ? -22.545 -0.717 45.980 1.00 83.44 115 LEU A CA 1
ATOM 924 C C . LEU A 1 115 ? -23.050 0.451 46.842 1.00 83.44 115 LEU A C 1
ATOM 926 O O . LEU A 1 115 ? -23.373 0.259 48.012 1.00 83.44 115 LEU A O 1
ATOM 930 N N . HIS A 1 116 ? -23.169 1.653 46.270 1.00 81.44 116 HIS A N 1
ATOM 931 C CA . HIS A 1 116 ? -23.696 2.820 46.980 1.00 81.44 116 HIS A CA 1
ATOM 932 C C . HIS A 1 116 ? -25.163 2.635 47.396 1.00 81.44 116 HIS A C 1
ATOM 934 O O . HIS A 1 116 ? -25.508 2.852 48.556 1.00 81.44 116 HIS A O 1
ATOM 940 N N . ASN A 1 117 ? -26.019 2.178 46.482 1.00 75.56 117 ASN A N 1
ATOM 941 C CA . ASN A 1 117 ? -27.435 1.928 46.755 1.00 75.56 117 ASN A CA 1
ATOM 942 C C . ASN A 1 117 ? -27.634 0.802 47.781 1.00 75.56 117 ASN A C 1
ATOM 944 O O . ASN A 1 117 ? -28.549 0.887 48.599 1.00 75.56 117 ASN A O 1
ATOM 948 N N . LEU A 1 118 ? -26.760 -0.213 47.777 1.00 76.56 118 LEU A N 1
ATOM 949 C CA . LEU A 1 118 ? -26.758 -1.288 48.771 1.00 76.56 118 LEU A CA 1
ATOM 950 C C . LEU A 1 118 ? -26.424 -0.767 50.177 1.00 76.56 118 LEU A C 1
ATOM 952 O O . LEU A 1 118 ? -27.062 -1.170 51.146 1.00 76.56 118 LEU A O 1
ATOM 956 N N . LEU A 1 119 ? -25.441 0.132 50.290 1.00 77.81 119 LEU A N 1
ATOM 957 C CA . LEU A 1 119 ? -25.015 0.701 51.572 1.00 77.81 119 LEU A CA 1
ATOM 958 C C . LEU A 1 119 ? -25.972 1.778 52.104 1.00 77.81 119 LEU A C 1
ATOM 960 O O . LEU A 1 119 ? -26.119 1.905 53.317 1.00 77.81 119 LEU A O 1
ATOM 964 N N . VAL A 1 120 ? -26.591 2.565 51.218 1.00 76.81 120 VAL A N 1
ATOM 965 C CA . VAL A 1 120 ? -27.346 3.774 51.592 1.00 76.81 120 VAL A CA 1
ATOM 966 C C . VAL A 1 120 ? -28.861 3.584 51.533 1.00 76.81 120 VAL A C 1
ATOM 968 O O . VAL A 1 120 ? -29.559 4.130 52.384 1.00 76.81 120 VAL A O 1
ATOM 971 N N . ILE A 1 121 ? -29.394 2.864 50.538 1.00 63.88 121 ILE A N 1
ATOM 972 C CA . ILE A 1 121 ? -30.818 2.975 50.184 1.00 63.88 121 ILE A CA 1
ATOM 973 C C . ILE A 1 121 ? -31.680 1.861 50.776 1.00 63.88 121 ILE A C 1
ATOM 975 O O . ILE A 1 121 ? -32.653 2.207 51.436 1.00 63.88 121 ILE A O 1
ATOM 979 N N . ALA A 1 122 ? -31.394 0.567 50.586 1.00 55.59 122 ALA A N 1
ATOM 980 C CA . ALA A 1 122 ? -32.169 -0.474 51.277 1.00 55.59 122 ALA A CA 1
ATOM 981 C C . ALA A 1 122 ? -31.709 -1.919 51.041 1.00 55.59 122 ALA A C 1
ATOM 983 O O . ALA A 1 122 ? -31.540 -2.378 49.917 1.00 55.59 122 ALA A O 1
ATOM 984 N N . VAL A 1 123 ? -31.789 -2.655 52.149 1.00 55.91 123 VAL A N 1
ATOM 985 C CA . VAL A 1 123 ? -32.067 -4.087 52.388 1.00 55.91 123 VAL A CA 1
ATOM 986 C C . VAL A 1 123 ? -33.262 -4.692 51.599 1.00 55.91 123 VAL A C 1
ATOM 988 O O . VAL A 1 123 ? -33.660 -5.820 51.865 1.00 55.91 123 VAL A O 1
ATOM 991 N N . PHE A 1 124 ? -33.858 -4.014 50.610 1.00 53.59 124 PHE A N 1
ATOM 992 C CA . PHE A 1 124 ? -35.073 -4.502 49.941 1.00 53.59 124 PHE A CA 1
ATOM 993 C C . PHE A 1 124 ? -35.012 -4.457 48.404 1.00 53.59 124 PHE A C 1
ATOM 995 O O . PHE A 1 124 ? -34.920 -3.394 47.798 1.00 53.59 124 PHE A O 1
ATOM 1002 N N . SER A 1 125 ? -35.222 -5.644 47.809 1.00 58.44 125 SER A N 1
ATOM 1003 C CA . SER A 1 125 ? -35.531 -5.950 46.395 1.00 58.44 125 SER A CA 1
ATOM 1004 C C . SER A 1 125 ? -34.344 -6.275 45.462 1.00 58.44 125 SER A C 1
ATOM 1006 O O . SER A 1 125 ? -34.003 -5.529 44.548 1.00 58.44 125 SER A O 1
ATOM 1008 N N . GLU A 1 126 ? -33.752 -7.462 45.652 1.00 61.66 126 GLU A N 1
ATOM 1009 C CA . GLU A 1 126 ? -32.493 -7.903 45.015 1.00 61.66 126 GLU A CA 1
ATOM 1010 C C . GLU A 1 126 ? -32.598 -8.450 43.573 1.00 61.66 126 GLU A C 1
ATOM 1012 O O . GLU A 1 126 ? -31.632 -8.367 42.821 1.00 61.66 126 GLU A O 1
ATOM 1017 N N . LYS A 1 127 ? -33.733 -9.017 43.131 1.00 60.81 127 LYS A N 1
ATOM 1018 C CA . LYS A 1 127 ? -33.755 -9.807 41.872 1.00 60.81 127 LYS A CA 1
ATOM 1019 C C . LYS A 1 127 ? -34.189 -9.059 40.608 1.00 60.81 127 LYS A C 1
ATOM 1021 O O . LYS A 1 127 ? -33.707 -9.385 39.527 1.00 60.81 127 LYS A O 1
ATOM 1026 N N . SER A 1 128 ? -35.089 -8.076 40.706 1.00 63.12 128 SER A N 1
ATOM 1027 C CA . SER A 1 128 ? -35.624 -7.395 39.509 1.00 63.12 128 SER A CA 1
ATOM 1028 C C . SER A 1 128 ? -34.783 -6.194 39.066 1.00 63.12 128 SER A C 1
ATOM 1030 O O . SER A 1 128 ? -34.705 -5.916 37.871 1.00 63.12 128 SER A O 1
ATOM 1032 N N . TYR A 1 129 ? -34.128 -5.499 40.001 1.00 71.38 129 TYR A N 1
ATOM 1033 C CA . TYR A 1 129 ? -33.268 -4.350 39.694 1.00 71.38 129 TYR A CA 1
ATOM 1034 C C . TYR A 1 129 ? -31.956 -4.766 39.023 1.00 71.38 129 TYR A C 1
ATOM 1036 O O . TYR A 1 129 ? -31.482 -4.068 38.129 1.00 71.38 129 TYR A O 1
ATOM 1044 N N . PHE A 1 130 ? -31.413 -5.933 39.385 1.00 73.06 130 PHE A N 1
ATOM 1045 C CA . PHE A 1 130 ? -30.189 -6.479 38.794 1.00 73.06 130 PHE A CA 1
ATOM 1046 C C . PHE A 1 130 ? -30.280 -6.602 37.265 1.00 73.06 130 PHE A C 1
ATOM 1048 O O . PHE A 1 130 ? -29.376 -6.170 36.555 1.00 73.06 130 PHE A O 1
ATOM 1055 N N . ASN A 1 131 ? -31.410 -7.095 36.746 1.00 72.75 131 ASN A N 1
ATOM 1056 C CA . ASN A 1 131 ? -31.625 -7.222 35.301 1.00 72.75 131 ASN A CA 1
ATOM 1057 C C . ASN A 1 131 ? -31.682 -5.863 34.584 1.00 72.75 131 ASN A C 1
ATOM 1059 O O . ASN A 1 131 ? -31.203 -5.748 33.461 1.00 72.75 131 ASN A O 1
ATOM 1063 N N . ILE A 1 132 ? -32.227 -4.821 35.221 1.00 80.81 132 ILE A N 1
ATOM 1064 C CA . ILE A 1 132 ? -32.260 -3.468 34.642 1.00 80.81 132 ILE A CA 1
ATOM 1065 C C . ILE A 1 132 ? -30.845 -2.885 34.570 1.00 80.81 132 ILE A C 1
ATOM 1067 O O . ILE A 1 132 ? -30.456 -2.369 33.523 1.00 80.81 132 ILE A O 1
ATOM 1071 N N . TYR A 1 133 ? -30.053 -3.013 35.638 1.00 78.75 133 TYR A N 1
ATOM 1072 C CA . TYR A 1 133 ? -28.652 -2.580 35.638 1.00 78.75 133 TYR A CA 1
ATOM 1073 C C . TYR A 1 133 ? -27.825 -3.327 34.585 1.00 78.75 133 TYR A C 1
ATOM 1075 O O . TYR A 1 133 ? -27.059 -2.703 33.854 1.00 78.75 133 TYR A O 1
ATOM 1083 N N . LEU A 1 134 ? -28.053 -4.635 34.429 1.00 80.00 134 LEU A N 1
ATOM 1084 C CA . LEU A 1 134 ? -27.425 -5.451 33.392 1.00 80.00 134 LEU A CA 1
ATOM 1085 C C . LEU A 1 134 ? -27.759 -4.934 31.981 1.00 80.00 134 LEU A C 1
ATOM 1087 O O . LEU A 1 134 ? -26.860 -4.735 31.166 1.00 80.00 134 LEU A O 1
ATOM 1091 N N . CYS A 1 135 ? -29.034 -4.646 31.700 1.00 81.38 135 CYS A N 1
ATOM 1092 C CA . CYS A 1 135 ? -29.461 -4.086 30.415 1.00 81.38 135 CYS A CA 1
ATOM 1093 C C . CYS A 1 135 ? -28.844 -2.706 30.136 1.00 81.38 135 CYS A C 1
ATOM 1095 O O . CYS A 1 135 ? -28.468 -2.422 28.999 1.00 81.38 135 CYS A O 1
ATOM 1097 N N . ILE A 1 136 ? -28.706 -1.855 31.157 1.00 82.69 136 ILE A N 1
ATOM 1098 C CA . ILE A 1 136 ? -28.103 -0.522 31.015 1.00 82.69 136 ILE A CA 1
ATOM 1099 C C . ILE A 1 136 ? -26.599 -0.628 30.729 1.00 82.69 136 ILE A C 1
ATOM 1101 O O . ILE A 1 136 ? -26.1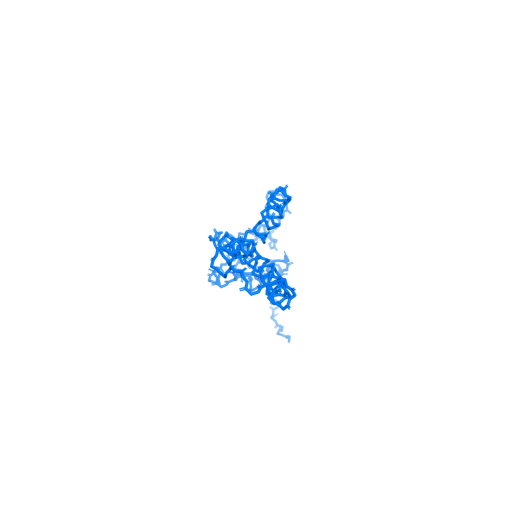01 0.082 29.855 1.00 82.69 136 ILE A O 1
ATOM 1105 N N . GLY A 1 137 ? -25.892 -1.543 31.399 1.00 80.56 137 GLY A N 1
ATOM 1106 C CA . GLY A 1 137 ? -24.448 -1.733 31.226 1.00 80.56 137 GLY A CA 1
ATOM 1107 C C . GLY A 1 137 ? -24.054 -2.180 29.825 1.00 80.56 137 GLY A C 1
ATOM 1108 O O . GLY A 1 137 ? -23.050 -1.713 29.295 1.00 80.56 137 GLY A O 1
ATOM 1109 N N . TRP A 1 138 ? -24.875 -3.020 29.195 1.00 80.75 138 TRP A N 1
ATOM 1110 C CA . TRP A 1 138 ? -24.648 -3.478 27.824 1.00 80.75 138 TRP A CA 1
ATOM 1111 C C . TRP A 1 138 ? -25.272 -2.560 26.762 1.00 80.75 138 TRP A C 1
ATOM 1113 O O . TRP A 1 138 ? -24.725 -2.449 25.665 1.00 80.75 138 TRP A O 1
ATOM 1123 N N . GLY A 1 139 ? -26.385 -1.883 27.069 1.00 83.44 139 GLY A N 1
ATOM 1124 C CA . GLY A 1 139 ? -27.132 -1.047 26.121 1.00 83.44 139 GLY A CA 1
ATOM 1125 C C . GLY A 1 139 ? -26.593 0.376 25.952 1.00 83.44 139 GLY A C 1
ATOM 1126 O O . GLY A 1 139 ? -26.554 0.885 24.830 1.00 83.44 139 GLY A O 1
ATOM 1127 N N . ALA A 1 140 ? -26.130 1.017 27.030 1.00 82.06 140 ALA A N 1
ATOM 1128 C CA . ALA A 1 140 ? -25.569 2.367 26.954 1.00 82.06 140 ALA A CA 1
ATOM 1129 C C . ALA A 1 140 ? -24.318 2.456 26.050 1.00 82.06 140 ALA A C 1
ATOM 1131 O O . ALA A 1 140 ? -24.296 3.334 25.189 1.00 82.06 140 ALA A O 1
ATOM 1132 N N . PRO A 1 141 ? -23.326 1.543 26.119 1.00 83.44 141 PRO A N 1
ATOM 1133 C CA . PRO A 1 141 ? -22.174 1.573 25.216 1.00 83.44 141 PRO A CA 1
ATOM 1134 C C . PRO A 1 141 ? -22.574 1.451 23.738 1.00 83.44 141 PRO A C 1
ATOM 1136 O O . PRO A 1 141 ? -22.006 2.139 22.892 1.00 83.44 141 PRO A O 1
ATOM 1139 N N . VAL A 1 142 ? -23.580 0.626 23.414 1.00 84.75 142 VAL A N 1
ATOM 1140 C CA . VAL A 1 142 ? -24.085 0.483 22.034 1.00 84.75 142 VAL A CA 1
ATOM 1141 C C . VAL A 1 142 ? -24.666 1.803 21.527 1.00 84.75 142 VAL A C 1
ATOM 1143 O O . VAL A 1 142 ? -24.376 2.201 20.399 1.00 84.75 142 VAL A O 1
ATOM 1146 N N . LEU A 1 143 ? -25.429 2.516 22.362 1.00 86.50 143 LEU A N 1
ATOM 1147 C CA . LEU A 1 143 ? -26.025 3.808 22.006 1.00 86.50 143 LEU A CA 1
ATOM 1148 C C . LEU A 1 143 ? -24.991 4.879 21.643 1.00 86.50 143 LEU A C 1
ATOM 1150 O O . LEU A 1 143 ? -25.293 5.730 20.813 1.00 86.50 143 LEU A O 1
ATOM 1154 N N . PHE A 1 144 ? -23.786 4.838 22.217 1.00 84.50 144 PHE A N 1
ATOM 1155 C CA . PHE A 1 144 ? -22.709 5.775 21.869 1.00 84.50 144 PHE A CA 1
ATOM 1156 C C . PHE A 1 144 ? -21.854 5.292 20.692 1.00 84.50 144 PHE A C 1
ATOM 1158 O O . PHE A 1 144 ? -21.445 6.098 19.854 1.00 84.50 144 PHE A O 1
ATOM 1165 N N . VAL A 1 145 ? -21.614 3.982 20.583 1.00 86.38 145 VAL A N 1
ATOM 1166 C CA . VAL A 1 145 ? -20.806 3.409 19.495 1.00 86.38 145 VAL A CA 1
ATOM 1167 C C . VAL A 1 145 ? -21.538 3.489 18.152 1.00 86.38 145 VAL A C 1
ATOM 1169 O O . VAL A 1 145 ? -20.907 3.801 17.146 1.00 86.38 145 VAL A O 1
ATOM 1172 N N . VAL A 1 146 ? -22.858 3.275 18.106 1.00 86.81 146 VAL A N 1
ATOM 1173 C CA . VAL A 1 146 ? -23.623 3.257 16.844 1.00 86.81 146 VAL A CA 1
ATOM 1174 C C . VAL A 1 146 ? -23.568 4.598 16.091 1.00 86.81 146 VAL A C 1
ATOM 1176 O O . VAL A 1 146 ? -23.171 4.584 14.925 1.00 86.81 146 VAL A O 1
ATOM 1179 N N . PRO A 1 147 ? -23.873 5.764 16.698 1.00 91.75 147 PRO A N 1
ATOM 1180 C CA . PRO A 1 147 ? -23.733 7.055 16.024 1.00 91.75 147 PRO A CA 1
ATOM 1181 C C . PRO A 1 147 ? -22.301 7.334 15.559 1.00 91.75 147 PRO A C 1
ATOM 1183 O O . PRO A 1 147 ? -22.104 7.836 14.455 1.00 91.75 147 PRO A O 1
ATOM 1186 N N . TRP A 1 148 ? -21.297 6.970 16.364 1.00 86.62 148 TRP A N 1
ATOM 1187 C CA . TRP A 1 148 ? -19.890 7.139 15.999 1.00 86.62 148 TRP A CA 1
ATOM 1188 C C . TRP A 1 148 ? -19.509 6.293 14.777 1.00 86.62 148 TRP A C 1
ATOM 1190 O O . TRP A 1 148 ? -18.882 6.806 13.851 1.00 86.62 148 TRP A O 1
ATOM 1200 N N . VAL A 1 149 ? -19.947 5.028 14.726 1.00 87.31 149 VAL A N 1
ATOM 1201 C CA . VAL A 1 149 ? -19.753 4.145 13.565 1.00 87.31 149 VAL A CA 1
ATOM 1202 C C . VAL A 1 149 ? -20.446 4.709 12.327 1.00 87.31 149 VAL A C 1
ATOM 1204 O O . VAL A 1 149 ? -19.841 4.712 11.259 1.00 87.31 149 VAL A O 1
ATOM 1207 N N . VAL A 1 150 ? -21.673 5.225 12.456 1.00 88.44 150 VAL A N 1
ATOM 1208 C CA . VAL A 1 150 ? -22.414 5.834 11.337 1.00 88.44 150 VAL A CA 1
ATOM 1209 C C . VAL A 1 150 ? -21.676 7.055 10.791 1.00 88.44 150 VAL A C 1
ATOM 1211 O O . VAL A 1 150 ? -21.435 7.128 9.589 1.00 88.44 150 VAL A O 1
ATOM 1214 N N . VAL A 1 151 ? -21.259 7.986 11.655 1.00 89.69 151 VAL A N 1
ATOM 1215 C CA . VAL A 1 151 ? -20.495 9.176 11.240 1.00 89.69 151 VAL A CA 1
ATOM 1216 C C . VAL A 1 151 ? -19.192 8.766 10.563 1.00 89.69 151 VAL A C 1
ATOM 1218 O O . VAL A 1 151 ? -18.871 9.266 9.486 1.00 89.69 151 VAL A O 1
ATOM 1221 N N . LYS A 1 152 ? -18.466 7.819 11.159 1.00 84.69 152 LYS A N 1
ATOM 1222 C CA . LYS A 1 152 ? -17.199 7.334 10.620 1.00 84.69 152 LYS A CA 1
ATOM 1223 C C . LYS A 1 152 ? -17.379 6.667 9.255 1.00 84.69 152 LYS A C 1
ATOM 1225 O O . LYS A 1 152 ? -16.635 6.967 8.329 1.00 84.69 152 LYS A O 1
ATOM 1230 N N . TYR A 1 153 ? -18.414 5.845 9.098 1.00 82.38 153 TYR A N 1
ATOM 1231 C CA . TYR A 1 153 ? -18.748 5.202 7.830 1.00 82.38 153 TYR A CA 1
ATOM 1232 C C . TYR A 1 153 ? -19.122 6.215 6.740 1.00 82.38 153 TYR A C 1
ATOM 1234 O O . TYR A 1 153 ? -18.693 6.057 5.601 1.00 82.38 153 TYR A O 1
ATOM 1242 N N . LEU A 1 154 ? -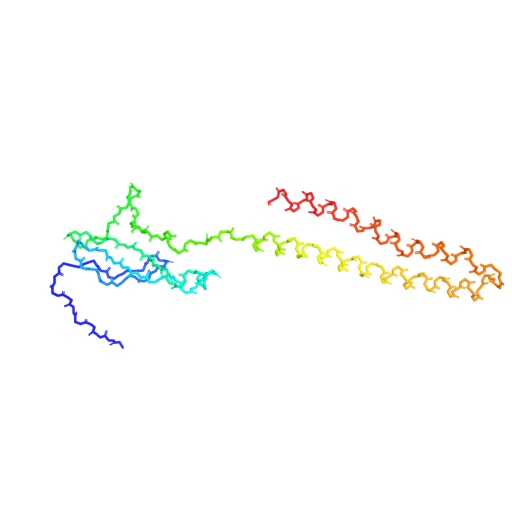19.890 7.258 7.073 1.00 84.38 154 LEU A N 1
ATOM 1243 C CA . LEU A 1 154 ? -20.317 8.279 6.109 1.00 84.38 154 LEU A CA 1
ATOM 1244 C C . LEU A 1 154 ? -19.162 9.187 5.658 1.00 84.38 154 LEU A C 1
ATOM 1246 O O . LEU A 1 154 ? -19.066 9.510 4.474 1.00 84.38 154 LEU A O 1
ATOM 1250 N N . TYR A 1 155 ? -18.276 9.586 6.576 1.00 78.56 155 TYR A N 1
ATOM 1251 C CA . TYR A 1 155 ? -17.181 10.509 6.261 1.00 78.56 155 TYR A CA 1
ATOM 1252 C C . TYR A 1 155 ? -15.942 9.826 5.662 1.00 78.56 155 TYR A C 1
ATOM 1254 O O . TYR A 1 155 ? -15.335 10.401 4.765 1.00 78.56 155 TYR A O 1
ATOM 1262 N N . GLU A 1 156 ? -15.561 8.619 6.099 1.00 68.44 156 GLU A N 1
ATOM 1263 C CA . GLU A 1 156 ? -14.352 7.945 5.583 1.00 68.44 156 GLU A CA 1
ATOM 1264 C C . GLU A 1 156 ? -14.576 7.128 4.301 1.00 68.44 156 GLU A C 1
ATOM 1266 O O . GLU A 1 156 ? -13.601 6.844 3.617 1.00 68.44 156 GLU A O 1
ATOM 1271 N N . ASN A 1 157 ? -15.808 6.735 3.946 1.00 61.34 157 ASN A N 1
ATOM 1272 C CA . ASN A 1 157 ? -16.056 6.002 2.686 1.00 61.34 157 ASN A CA 1
ATOM 1273 C C . ASN A 1 157 ? -16.303 6.908 1.472 1.00 61.34 157 ASN A C 1
ATOM 1275 O O . ASN A 1 157 ? -16.401 6.399 0.357 1.00 61.34 157 ASN A O 1
ATOM 1279 N N . THR A 1 158 ? -16.435 8.220 1.675 1.00 52.84 158 THR A N 1
ATOM 1280 C CA . THR A 1 158 ? -16.734 9.183 0.597 1.00 52.84 158 THR A CA 1
ATOM 1281 C C . THR A 1 158 ? -15.511 10.030 0.204 1.00 52.84 158 THR A C 1
ATOM 1283 O O . THR A 1 158 ? -15.632 10.904 -0.650 1.00 52.84 158 THR A O 1
ATOM 1286 N N . GLY A 1 159 ? -14.346 9.795 0.823 1.00 42.50 159 GLY A N 1
ATOM 1287 C CA . GLY A 1 159 ? -13.081 10.496 0.558 1.00 42.50 159 GLY A CA 1
ATOM 1288 C C . GLY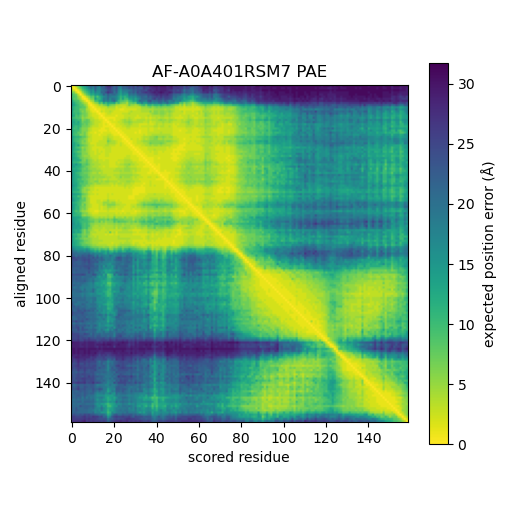 A 1 159 ? -12.062 9.639 -0.176 1.00 42.50 159 GLY A C 1
ATOM 1289 O O . GLY A 1 159 ? -11.940 8.447 0.181 1.00 42.50 159 GLY A O 1
#

Radius of gyration: 32.71 Å; Cα contacts (8 Å, |Δi|>4): 158; chains: 1; bounding box: 72×25×86 Å

Solvent-accessible surface area (backbone atoms only — not comparable to full-atom values): 9284 Å² total; per-residue (Å²): 133,86,81,71,76,81,75,94,70,73,42,15,71,58,47,72,76,93,69,55,79,43,68,71,28,56,46,63,37,76,46,74,42,65,40,53,79,84,42,98,60,25,89,82,22,62,92,21,46,31,37,37,46,21,28,79,85,20,43,69,39,58,40,98,83,73,41,77,40,70,48,49,78,52,54,54,80,75,91,62,69,60,64,59,52,52,52,51,50,52,52,51,51,50,53,52,51,54,43,53,55,39,31,52,56,41,40,54,51,48,54,51,51,50,54,47,41,56,75,72,70,52,99,70,73,77,74,70,54,53,57,53,55,53,51,48,31,63,47,54,33,49,66,57,47,50,58,51,50,51,52,49,53,62,59,62,73,76,107